Protein AF-A0A3N5Z411-F1 (afdb_monomer_lite)

Secondary structure (DSSP, 8-state):
--SSTTHHHHHHHHHHHSTTTTT---EEEESHHHHHHHH-SGGGHHHHTSPPSSSEEEESSP-HHHHHHHHHHHHHHHH--

Radius of gyration: 13.92 Å; chains: 1; bounding box: 26×29×36 Å

Foldseek 3Di:
DDPDQCVVQVVLVVLCPDPVNVPPAAEEEHQVVVVCVVVNCVVPVVCVVDDRSHPYYHYPPDDPVVVVVVVVVVVVVVVVD

Sequence (81 aa):
MMTTDTEGFDLAFKLKEDPQFKQLPIIMLTAFLDKVRTEGAGPFEFILGEQWPVEWLFEKPLDAKKLLAKIEAILKERRSA

Structure (mmCIF, N/CA/C/O backbone):
data_AF-A0A3N5Z411-F1
#
_entry.id   AF-A0A3N5Z411-F1
#
loop_
_atom_site.group_PDB
_atom_site.id
_atom_site.type_symbol
_atom_site.label_atom_id
_atom_site.label_alt_id
_atom_site.label_comp_id
_atom_site.label_asym_id
_atom_site.label_entity_id
_atom_site.label_seq_id
_atom_site.pdbx_PDB_ins_code
_atom_site.Cartn_x
_atom_site.Cartn_y
_atom_site.Cartn_z
_atom_site.occupancy
_atom_site.B_iso_or_equiv
_atom_site.auth_seq_id
_atom_site.auth_comp_id
_atom_site.auth_asym_id
_atom_site.auth_atom_id
_atom_site.pdbx_PDB_model_num
ATOM 1 N N . MET A 1 1 ? -6.098 8.071 -15.631 1.00 49.41 1 MET A N 1
ATOM 2 C CA . MET A 1 1 ? -4.641 7.815 -15.645 1.00 49.41 1 MET A CA 1
ATOM 3 C C . MET A 1 1 ? -4.020 8.765 -14.638 1.00 49.41 1 MET A C 1
ATOM 5 O O . MET A 1 1 ? -4.494 9.891 -14.587 1.00 49.41 1 MET A O 1
ATOM 9 N N . MET A 1 2 ? -3.072 8.315 -13.808 1.00 59.31 2 MET A N 1
ATOM 10 C CA . MET A 1 2 ? -2.280 9.248 -12.989 1.00 59.31 2 MET A CA 1
ATOM 11 C C . MET A 1 2 ? -1.328 10.031 -13.892 1.00 59.31 2 MET A C 1
ATOM 13 O O . MET A 1 2 ? -0.974 9.538 -14.968 1.00 59.31 2 MET A O 1
ATOM 17 N N . THR A 1 3 ? -0.955 11.237 -13.471 1.00 65.44 3 THR A N 1
ATOM 18 C CA . THR A 1 3 ? -0.125 12.141 -14.283 1.00 65.44 3 THR A CA 1
ATOM 19 C C . THR A 1 3 ? 1.359 11.793 -14.154 1.00 65.44 3 THR A C 1
ATOM 21 O O . THR A 1 3 ? 2.116 11.965 -15.108 1.00 65.44 3 THR A O 1
ATOM 24 N N . THR A 1 4 ? 1.766 11.247 -13.003 1.00 71.62 4 THR A N 1
ATOM 25 C CA . THR A 1 4 ? 3.122 10.745 -12.737 1.00 71.62 4 THR A CA 1
ATOM 26 C C . THR A 1 4 ? 3.073 9.397 -12.010 1.00 71.62 4 THR A C 1
ATOM 28 O O . TH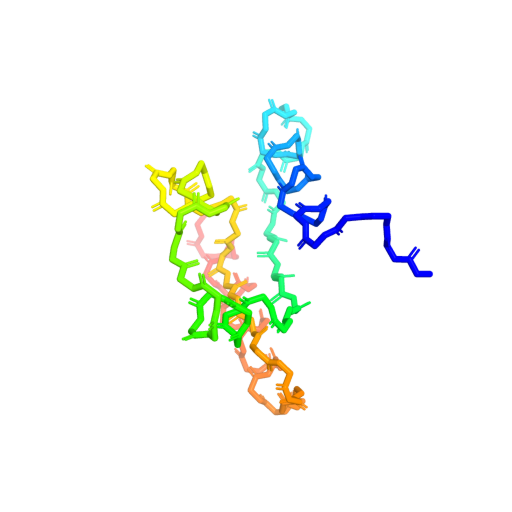R A 1 4 ? 2.068 9.036 -11.396 1.00 71.62 4 THR A O 1
ATOM 31 N N . ASP A 1 5 ? 4.171 8.639 -12.061 1.00 73.69 5 ASP A N 1
ATOM 32 C CA . ASP A 1 5 ? 4.287 7.335 -11.386 1.00 73.69 5 ASP A CA 1
ATOM 33 C C . ASP A 1 5 ? 4.370 7.432 -9.856 1.00 73.69 5 ASP A C 1
ATOM 35 O O . ASP A 1 5 ? 4.259 6.422 -9.157 1.00 73.69 5 ASP A O 1
ATOM 39 N N . THR A 1 6 ? 4.562 8.646 -9.340 1.00 80.88 6 THR A N 1
ATOM 40 C CA . THR A 1 6 ? 4.855 8.929 -7.933 1.00 80.88 6 THR A CA 1
ATOM 41 C C . THR A 1 6 ? 3.722 9.642 -7.207 1.00 80.88 6 THR A C 1
ATOM 43 O O . THR A 1 6 ? 3.743 9.715 -5.984 1.00 80.88 6 THR A O 1
ATOM 46 N N . GLU A 1 7 ? 2.691 10.091 -7.927 1.00 86.00 7 GLU A N 1
ATOM 47 C CA . GLU A 1 7 ? 1.582 10.893 -7.391 1.00 86.00 7 GLU A CA 1
ATOM 48 C C . GLU A 1 7 ? 0.873 10.212 -6.202 1.00 86.00 7 GLU A C 1
ATOM 50 O O . GLU A 1 7 ? 0.451 10.863 -5.245 1.00 86.00 7 GLU A O 1
ATOM 55 N N . GLY A 1 8 ? 0.795 8.876 -6.214 1.00 88.00 8 GLY A N 1
ATOM 56 C CA . GLY A 1 8 ? 0.264 8.096 -5.093 1.00 88.00 8 GLY A CA 1
ATOM 57 C C . GLY A 1 8 ? 1.113 8.179 -3.817 1.00 88.00 8 GLY A C 1
ATOM 58 O O . GLY A 1 8 ? 0.555 8.157 -2.719 1.00 88.00 8 GLY A O 1
ATOM 59 N N . PHE A 1 9 ? 2.438 8.294 -3.943 1.00 87.75 9 PHE A N 1
ATOM 60 C CA . PHE A 1 9 ? 3.347 8.514 -2.813 1.00 87.75 9 PHE A CA 1
ATOM 61 C C . PHE A 1 9 ? 3.236 9.940 -2.297 1.00 87.75 9 PHE A C 1
ATOM 63 O O . PHE A 1 9 ? 3.065 10.121 -1.094 1.00 87.75 9 PHE A O 1
ATOM 70 N N . ASP A 1 10 ? 3.217 10.928 -3.192 1.00 88.62 10 ASP A N 1
ATOM 71 C CA . ASP A 1 10 ? 3.065 12.340 -2.823 1.00 88.62 10 ASP A CA 1
ATOM 72 C C . ASP A 1 10 ? 1.777 12.573 -2.016 1.00 88.62 10 ASP A C 1
ATOM 74 O O . ASP A 1 10 ? 1.768 13.296 -1.018 1.00 88.62 10 ASP A O 1
ATOM 78 N N . LEU A 1 11 ? 0.677 11.922 -2.412 1.00 91.06 11 LEU A N 1
ATOM 79 C CA . LEU A 1 11 ? -0.574 11.952 -1.657 1.00 91.06 11 LEU A CA 1
ATOM 80 C C . LEU A 1 11 ? -0.435 11.282 -0.283 1.00 91.06 11 LEU A C 1
ATOM 82 O O . LEU A 1 11 ? -0.924 11.820 0.710 1.00 91.06 11 LEU A O 1
ATOM 86 N N . ALA A 1 12 ? 0.210 10.116 -0.214 1.00 92.00 12 ALA A N 1
ATOM 87 C CA . ALA A 1 12 ? 0.397 9.403 1.045 1.00 92.00 12 ALA A CA 1
ATOM 88 C C . ALA A 1 12 ? 1.233 10.219 2.045 1.00 92.00 12 ALA A C 1
ATOM 90 O O . ALA A 1 12 ? 0.856 10.294 3.214 1.00 92.00 12 ALA A O 1
ATOM 91 N N . PHE A 1 13 ? 2.298 10.888 1.589 1.00 90.56 13 PHE A N 1
ATOM 92 C CA . PHE A 1 13 ? 3.081 11.809 2.417 1.00 90.56 13 PHE A CA 1
ATOM 93 C C . PHE A 1 13 ? 2.221 12.955 2.956 1.00 90.56 13 PHE A C 1
ATOM 95 O O . PHE A 1 13 ? 2.140 13.132 4.171 1.00 90.56 13 PHE A O 1
ATOM 102 N N . LYS A 1 14 ? 1.469 13.646 2.088 1.00 92.56 14 LYS A N 1
ATOM 103 C CA . LYS A 1 14 ? 0.570 14.740 2.505 1.00 92.56 14 LYS A CA 1
ATOM 104 C C . LYS A 1 14 ? -0.459 14.298 3.550 1.00 92.56 14 LYS A C 1
ATOM 106 O O . LYS A 1 14 ? -0.719 15.021 4.506 1.00 92.56 14 LYS A O 1
ATOM 111 N N . LEU A 1 15 ? -1.028 13.099 3.401 1.00 94.31 15 LEU A N 1
ATOM 112 C CA . LEU A 1 15 ? -1.970 12.544 4.380 1.00 94.31 15 LEU A CA 1
ATOM 113 C C . LEU A 1 15 ? -1.306 12.241 5.732 1.00 94.31 15 LEU A C 1
ATOM 115 O O . LEU A 1 15 ? -1.958 12.348 6.766 1.00 94.31 15 LEU A O 1
ATOM 119 N N . LYS A 1 16 ? -0.027 11.855 5.753 1.00 90.88 16 LYS A N 1
ATOM 120 C CA . LYS A 1 16 ? 0.702 11.611 7.007 1.00 90.88 16 LYS A CA 1
ATOM 121 C C . LYS A 1 16 ? 1.111 12.901 7.720 1.00 90.88 16 LYS A C 1
ATOM 123 O O . LYS A 1 16 ? 1.200 12.895 8.950 1.00 90.88 16 LYS A O 1
ATOM 128 N N . GLU A 1 17 ? 1.332 13.980 6.976 1.00 91.75 17 GLU A N 1
ATOM 129 C CA . GLU A 1 17 ? 1.629 15.309 7.523 1.00 91.75 17 GLU A CA 1
ATOM 130 C C . GLU A 1 17 ? 0.394 15.991 8.126 1.00 91.75 17 GLU A C 1
ATOM 132 O O . GLU A 1 17 ? 0.517 16.715 9.116 1.00 91.75 17 GLU A O 1
ATOM 137 N N . ASP A 1 18 ? -0.799 15.731 7.583 1.00 95.31 18 ASP A N 1
ATOM 138 C CA . ASP A 1 18 ? -2.052 16.276 8.104 1.00 95.31 18 ASP A CA 1
ATOM 139 C C . ASP A 1 18 ? -2.431 15.620 9.454 1.00 95.31 18 ASP A C 1
ATOM 141 O O . ASP A 1 18 ? -2.679 14.408 9.508 1.00 95.31 18 ASP A O 1
ATOM 145 N N . PRO A 1 19 ? -2.547 16.385 10.563 1.00 94.69 19 PRO A N 1
ATOM 146 C CA . PRO A 1 19 ? -2.942 15.853 11.868 1.00 94.69 19 PRO A CA 1
ATOM 147 C C . PRO A 1 19 ? -4.266 15.079 11.858 1.00 94.69 19 PRO A C 1
ATOM 149 O O . PRO A 1 19 ? -4.422 14.141 12.644 1.00 94.69 19 PRO A O 1
ATOM 152 N N . GLN A 1 20 ? -5.200 15.437 10.972 1.00 96.56 20 GLN A N 1
ATOM 153 C CA . GLN A 1 20 ? -6.491 14.764 10.828 1.00 96.56 20 GLN A CA 1
ATOM 154 C C . GLN A 1 20 ? -6.339 13.335 10.285 1.00 96.56 20 GLN A C 1
ATOM 156 O O . GLN A 1 20 ? -7.104 12.445 10.658 1.00 96.56 20 GLN A O 1
ATOM 161 N N . PHE A 1 21 ? -5.345 13.101 9.426 1.00 95.38 21 PHE A N 1
ATOM 162 C CA . PHE A 1 21 ? -5.134 11.826 8.733 1.00 95.38 21 PHE A CA 1
ATOM 163 C C . PHE A 1 21 ? -3.857 11.101 9.156 1.00 95.38 21 PHE A C 1
ATOM 165 O O . PHE A 1 21 ? -3.615 9.981 8.708 1.00 95.38 21 PHE A O 1
ATOM 172 N N . LYS A 1 22 ? -3.083 11.662 10.088 1.00 90.44 22 LYS A N 1
ATOM 173 C CA . LYS A 1 22 ? -1.836 11.084 10.609 1.00 90.44 22 LYS A CA 1
ATOM 174 C C . LYS A 1 22 ? -1.973 9.617 11.024 1.00 90.44 22 LYS A C 1
ATOM 176 O O . LYS A 1 22 ? -1.073 8.804 10.806 1.00 90.44 22 LYS A O 1
ATOM 181 N N . GLN A 1 23 ? -3.123 9.263 11.597 1.00 91.19 23 GLN A N 1
ATOM 182 C CA . GLN A 1 23 ? -3.425 7.901 12.028 1.00 91.19 23 GLN A CA 1
ATOM 183 C C . GLN A 1 23 ? -4.125 7.051 10.963 1.00 91.19 23 GLN A C 1
ATOM 185 O O .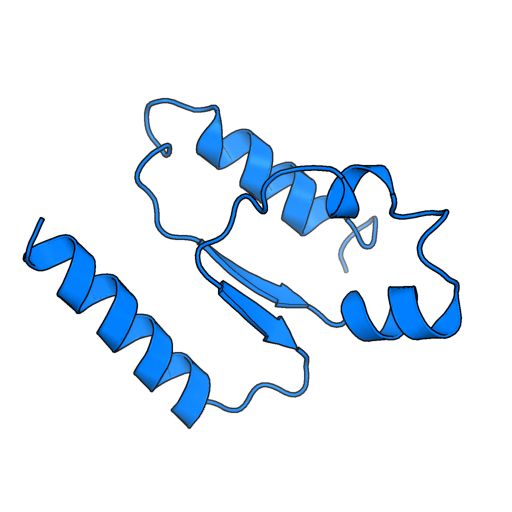 GLN A 1 23 ? -4.403 5.894 11.239 1.00 91.19 23 GLN A O 1
ATOM 190 N N . LEU A 1 24 ? -4.411 7.538 9.760 1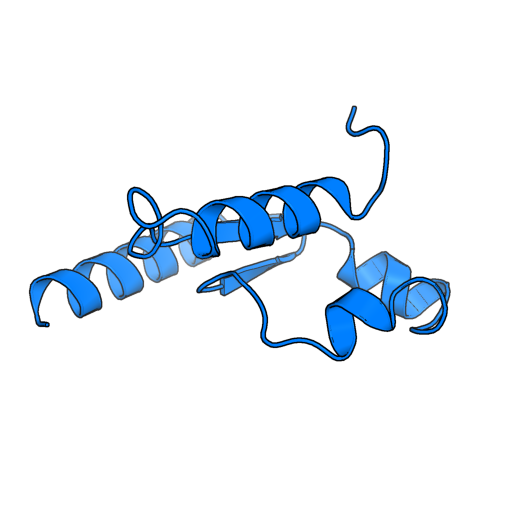.00 93.50 24 LEU A N 1
ATOM 191 C CA . LEU A 1 24 ? -5.045 6.733 8.718 1.00 93.50 24 LEU A CA 1
ATOM 192 C C . LEU A 1 24 ? -4.067 5.635 8.240 1.00 93.50 24 LEU A C 1
ATOM 194 O O . LEU A 1 24 ? -2.950 5.965 7.819 1.00 93.50 24 LEU A O 1
ATOM 198 N N . PRO A 1 25 ? -4.425 4.336 8.313 1.00 93.50 25 PRO A N 1
ATOM 199 C CA . PRO A 1 25 ? -3.643 3.289 7.669 1.00 93.50 25 PRO A CA 1
ATOM 200 C C . PRO A 1 25 ? -3.784 3.404 6.152 1.00 93.50 25 PRO A C 1
ATOM 202 O O . PRO A 1 25 ? -4.894 3.484 5.627 1.00 93.50 25 PRO A O 1
ATOM 205 N N . ILE A 1 26 ? -2.656 3.377 5.449 1.00 94.75 26 ILE A N 1
ATOM 206 C CA . ILE A 1 26 ? -2.611 3.477 3.990 1.00 94.75 26 ILE A CA 1
ATOM 207 C C . ILE A 1 26 ? -1.977 2.196 3.454 1.00 94.75 26 ILE A C 1
ATOM 209 O O . ILE A 1 26 ? -0.904 1.797 3.902 1.00 94.75 26 ILE A O 1
ATOM 213 N N . ILE A 1 27 ? -2.644 1.558 2.495 1.00 93.69 27 ILE A N 1
ATOM 214 C CA . ILE A 1 27 ? -2.095 0.457 1.701 1.00 93.69 27 ILE A CA 1
ATOM 215 C C . ILE A 1 27 ? -1.975 0.961 0.271 1.00 93.69 27 ILE A C 1
ATOM 217 O O . ILE A 1 27 ? -2.951 1.460 -0.292 1.00 93.69 27 ILE A O 1
ATOM 221 N N . MET A 1 28 ? -0.802 0.800 -0.330 1.00 91.56 28 MET A N 1
ATOM 222 C CA . MET A 1 28 ? -0.577 1.191 -1.715 1.00 91.56 28 MET A CA 1
ATOM 223 C C . MET A 1 28 ? -0.608 -0.017 -2.644 1.00 91.56 28 MET A C 1
ATOM 225 O O . MET A 1 28 ? -0.026 -1.050 -2.337 1.00 91.56 28 MET A O 1
ATOM 229 N N . LEU A 1 29 ? -1.246 0.123 -3.805 1.00 91.19 29 LEU A N 1
ATOM 230 C CA . LEU A 1 29 ? -1.171 -0.847 -4.896 1.00 91.19 29 LEU A CA 1
ATOM 231 C C . LEU A 1 29 ? -0.479 -0.202 -6.096 1.00 91.19 29 LEU A C 1
ATOM 233 O O . LEU A 1 29 ? -1.026 0.725 -6.695 1.00 91.19 29 LEU A O 1
ATOM 237 N N . THR A 1 30 ? 0.685 -0.709 -6.488 1.00 86.88 30 THR A N 1
ATOM 238 C CA . THR A 1 30 ? 1.515 -0.063 -7.509 1.00 86.88 30 THR A CA 1
ATOM 239 C C . THR A 1 30 ? 2.219 -1.063 -8.429 1.00 86.88 30 THR A C 1
ATOM 241 O O . THR A 1 30 ? 2.363 -2.232 -8.096 1.00 86.88 30 THR A O 1
ATOM 244 N N . ALA A 1 31 ? 2.623 -0.605 -9.614 1.00 85.19 31 ALA A N 1
ATOM 245 C CA . ALA A 1 31 ? 3.578 -1.296 -10.495 1.00 85.19 31 ALA A CA 1
ATOM 246 C C . ALA A 1 31 ? 4.947 -0.581 -10.494 1.00 85.19 31 ALA A C 1
ATOM 248 O O . ALA A 1 31 ? 5.794 -0.801 -11.349 1.00 85.19 31 ALA A O 1
ATOM 249 N N . PHE A 1 32 ? 5.142 0.335 -9.546 1.00 82.25 32 PHE A N 1
ATOM 250 C CA . PHE A 1 32 ? 6.339 1.153 -9.414 1.00 82.25 32 PHE A CA 1
ATOM 251 C C . PHE A 1 32 ? 7.605 0.330 -9.165 1.00 82.25 32 PHE A C 1
ATOM 253 O O . PHE A 1 32 ? 8.662 0.676 -9.677 1.00 82.25 32 PHE A O 1
ATOM 260 N N . LEU A 1 33 ? 7.507 -0.774 -8.416 1.00 80.44 33 LEU A N 1
ATOM 261 C CA . LEU A 1 33 ? 8.667 -1.622 -8.133 1.00 80.44 33 LEU A CA 1
ATOM 262 C C . LEU A 1 33 ? 9.236 -2.255 -9.408 1.00 80.44 33 LEU A C 1
ATOM 264 O O . LEU A 1 33 ? 10.455 -2.313 -9.557 1.00 80.44 33 LEU A O 1
ATOM 268 N N . ASP A 1 34 ? 8.381 -2.654 -10.351 1.00 83.19 34 ASP A N 1
ATOM 269 C CA . ASP A 1 34 ? 8.819 -3.072 -11.684 1.00 83.19 34 ASP A CA 1
ATOM 270 C C . ASP A 1 34 ? 9.583 -1.963 -12.414 1.00 83.19 34 ASP A C 1
ATOM 272 O O . ASP A 1 34 ? 10.658 -2.229 -12.948 1.00 83.19 34 ASP A O 1
ATOM 276 N N . LYS A 1 35 ? 9.107 -0.711 -12.358 1.00 77.69 35 LYS A N 1
ATOM 277 C CA . LYS A 1 35 ? 9.796 0.434 -12.980 1.00 77.69 35 LYS A CA 1
ATOM 278 C C . LYS A 1 35 ? 11.165 0.703 -12.370 1.00 77.69 35 LYS A C 1
ATOM 280 O O . LYS A 1 35 ? 12.134 0.881 -13.099 1.00 77.69 35 LYS A O 1
ATOM 285 N N . VAL A 1 36 ? 11.275 0.652 -11.043 1.00 81.88 36 VAL A N 1
ATOM 286 C CA . VAL A 1 36 ? 12.564 0.785 -10.343 1.00 81.88 36 VAL A CA 1
ATOM 287 C C . VAL A 1 36 ? 13.533 -0.322 -10.770 1.00 81.88 36 VAL A C 1
ATOM 289 O O . VAL A 1 36 ? 14.723 -0.066 -10.945 1.00 81.88 36 VAL A O 1
ATOM 292 N N . ARG A 1 37 ? 13.040 -1.551 -10.975 1.00 82.06 37 ARG A N 1
ATOM 293 C CA . ARG A 1 37 ? 13.867 -2.671 -11.451 1.00 82.06 37 ARG A CA 1
ATOM 294 C C . ARG A 1 37 ? 14.335 -2.493 -12.896 1.00 82.06 37 ARG A C 1
ATOM 296 O O . ARG A 1 37 ? 15.443 -2.923 -13.208 1.00 82.06 37 ARG A O 1
ATOM 303 N N . THR A 1 38 ? 13.525 -1.886 -13.763 1.00 82.94 38 THR A N 1
ATOM 304 C CA . THR A 1 38 ? 13.856 -1.712 -15.187 1.00 82.94 38 THR A CA 1
ATOM 305 C C . THR A 1 38 ? 14.653 -0.446 -15.487 1.00 82.94 38 THR A C 1
ATOM 307 O O . THR A 1 38 ? 15.522 -0.473 -16.352 1.00 82.94 38 THR A O 1
ATOM 310 N N . GLU A 1 39 ? 14.363 0.654 -14.796 1.00 80.44 39 GLU A N 1
ATOM 311 C CA . GLU A 1 39 ? 14.919 1.990 -15.071 1.00 80.44 39 GLU A CA 1
ATOM 312 C C . GLU A 1 39 ? 16.000 2.400 -14.055 1.00 80.44 39 GLU A C 1
ATOM 314 O O . GLU A 1 39 ? 16.749 3.349 -14.285 1.00 80.44 39 GLU A O 1
ATOM 319 N N . GLY A 1 40 ? 16.126 1.652 -12.955 1.00 74.44 40 GLY A N 1
ATOM 320 C CA . GLY A 1 40 ? 17.035 1.942 -11.851 1.00 74.44 40 GLY A CA 1
ATOM 321 C C . GLY A 1 40 ? 16.420 2.870 -10.799 1.00 74.44 40 GLY A C 1
ATOM 322 O O . GLY A 1 40 ? 15.395 3.512 -11.010 1.00 74.44 40 GLY A O 1
ATOM 323 N N . ALA A 1 41 ? 17.060 2.940 -9.630 1.00 71.31 41 ALA A N 1
ATOM 324 C CA . ALA A 1 41 ? 16.582 3.731 -8.492 1.00 71.31 41 ALA A CA 1
ATOM 325 C C . ALA A 1 41 ? 16.708 5.253 -8.686 1.00 71.31 41 ALA A C 1
ATOM 327 O O . ALA A 1 41 ? 16.018 5.992 -7.995 1.00 71.31 41 ALA A O 1
ATOM 328 N N . GLY A 1 42 ? 17.550 5.721 -9.616 1.00 71.19 42 GLY A N 1
ATOM 329 C CA . GLY A 1 42 ? 17.920 7.136 -9.772 1.00 71.19 42 GLY A CA 1
ATOM 330 C C . GLY A 1 42 ? 16.735 8.107 -9.886 1.00 71.19 42 GLY A C 1
ATOM 331 O O . GLY A 1 42 ? 16.639 9.026 -9.076 1.00 71.19 42 GLY A O 1
ATOM 332 N N . PRO A 1 43 ? 15.777 7.896 -10.810 1.00 65.88 43 PRO A N 1
ATOM 333 C CA . PRO A 1 43 ? 14.583 8.744 -10.928 1.00 65.88 43 PRO A CA 1
ATOM 334 C C . PRO A 1 43 ? 13.668 8.736 -9.690 1.00 65.88 43 PRO A C 1
ATOM 336 O O . PRO A 1 43 ? 12.729 9.523 -9.611 1.00 65.88 43 PRO A O 1
ATOM 339 N N . PHE A 1 44 ? 13.923 7.838 -8.737 1.00 69.81 44 PHE A N 1
ATOM 340 C CA . PHE A 1 44 ? 13.039 7.482 -7.633 1.00 69.81 44 PHE A CA 1
ATOM 341 C C . PHE A 1 44 ? 13.726 7.541 -6.259 1.00 69.81 44 PHE A C 1
ATOM 343 O O . PHE A 1 44 ? 13.127 7.147 -5.256 1.00 69.81 44 PHE A O 1
ATOM 350 N N . GLU A 1 45 ? 14.965 8.037 -6.189 1.00 70.88 45 GLU A N 1
ATOM 351 C CA . GLU A 1 45 ? 15.759 8.091 -4.953 1.00 70.88 45 GLU A CA 1
ATOM 352 C C . GLU A 1 45 ? 15.050 8.859 -3.837 1.00 70.88 45 GLU A C 1
ATOM 354 O O . GLU A 1 45 ? 15.132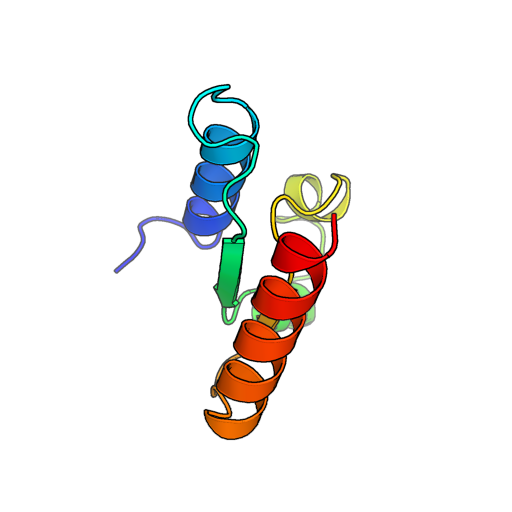 8.461 -2.679 1.00 70.88 45 GLU A O 1
ATOM 359 N N . PHE A 1 46 ? 14.290 9.900 -4.180 1.00 70.31 46 PHE A N 1
ATOM 360 C CA . PHE A 1 46 ? 13.528 10.684 -3.209 1.00 70.31 46 PHE A CA 1
ATOM 361 C C . PHE A 1 46 ? 12.447 9.864 -2.481 1.00 70.31 46 PHE A C 1
ATOM 363 O O . PHE A 1 46 ? 12.159 10.138 -1.326 1.00 70.31 46 PHE A O 1
ATOM 370 N N . ILE A 1 47 ? 11.886 8.824 -3.112 1.00 70.19 47 ILE A N 1
ATOM 371 C CA . ILE A 1 47 ? 10.916 7.916 -2.469 1.00 70.19 47 ILE A CA 1
ATOM 372 C C . ILE A 1 47 ? 11.647 6.838 -1.672 1.00 70.19 47 ILE A C 1
ATOM 374 O O . ILE A 1 47 ? 11.228 6.477 -0.576 1.00 70.19 47 ILE A O 1
ATOM 378 N N . LEU A 1 48 ? 12.735 6.302 -2.229 1.00 68.50 48 LEU A N 1
ATOM 379 C CA . LEU A 1 48 ? 13.481 5.192 -1.632 1.00 68.50 48 LEU A CA 1
ATOM 380 C C . LEU A 1 48 ? 14.328 5.617 -0.422 1.00 68.50 48 LEU A C 1
ATOM 382 O O . LEU A 1 48 ? 14.628 4.779 0.427 1.00 68.50 48 LEU A O 1
ATOM 386 N N . GLY A 1 49 ? 14.724 6.891 -0.356 1.00 66.38 49 GLY A N 1
ATOM 387 C CA . GLY A 1 49 ? 15.494 7.471 0.744 1.00 66.38 49 GLY A CA 1
ATOM 388 C C . GLY A 1 49 ? 14.658 7.889 1.956 1.00 66.38 49 GLY A C 1
ATOM 389 O O . GLY A 1 49 ? 15.225 8.135 3.020 1.00 66.38 49 GLY A O 1
ATOM 390 N N . GLU A 1 50 ? 13.331 7.950 1.826 1.00 68.12 50 GLU A N 1
ATOM 391 C CA . GLU A 1 50 ? 12.423 8.330 2.909 1.00 68.12 50 GLU A CA 1
ATOM 392 C C . GLU A 1 50 ? 11.792 7.119 3.611 1.00 68.12 50 GLU A C 1
ATOM 394 O O . GLU A 1 50 ? 11.764 5.995 3.101 1.00 68.12 50 GLU A O 1
ATOM 399 N N . GLN A 1 51 ? 11.260 7.339 4.820 1.00 75.50 51 GLN A N 1
ATOM 400 C CA . GLN A 1 51 ? 10.394 6.337 5.435 1.00 75.50 51 GLN A CA 1
ATOM 401 C C . GLN A 1 51 ? 9.097 6.237 4.635 1.00 75.50 51 GLN A C 1
ATOM 403 O O . GLN A 1 51 ? 8.406 7.230 4.423 1.00 75.50 51 GLN A O 1
ATOM 408 N N . TRP A 1 52 ? 8.746 5.019 4.227 1.00 80.19 52 TRP A N 1
ATOM 409 C CA . TRP A 1 52 ? 7.535 4.769 3.455 1.00 80.19 52 TRP A CA 1
ATOM 410 C C . TRP A 1 52 ? 6.287 5.279 4.203 1.00 80.19 52 TRP A C 1
ATOM 412 O O . TRP A 1 52 ? 6.042 4.849 5.333 1.00 80.19 52 TRP A O 1
ATOM 422 N N . PRO A 1 53 ? 5.441 6.124 3.582 1.00 86.81 53 PRO A N 1
ATOM 423 C CA . PRO A 1 53 ? 4.275 6.728 4.238 1.00 86.81 53 PRO A CA 1
ATOM 424 C C . PRO A 1 53 ? 3.078 5.763 4.359 1.00 86.81 53 PRO A C 1
ATOM 426 O O . PRO A 1 53 ? 1.953 6.178 4.647 1.00 86.81 53 PRO A O 1
ATOM 429 N N . VAL A 1 54 ? 3.291 4.468 4.114 1.00 90.12 54 VAL A N 1
ATOM 430 C CA . VAL A 1 54 ? 2.251 3.439 3.997 1.00 90.12 54 VAL A CA 1
ATOM 431 C C . VAL A 1 54 ? 2.561 2.236 4.882 1.00 90.12 54 VAL A C 1
ATOM 433 O O . VAL A 1 54 ? 3.715 1.883 5.088 1.00 90.12 54 VAL A O 1
ATOM 436 N N . GLU A 1 55 ? 1.515 1.566 5.363 1.00 91.69 55 GLU A N 1
ATOM 437 C CA . GLU A 1 55 ? 1.623 0.359 6.201 1.00 91.69 55 GLU A CA 1
ATOM 438 C C . GLU A 1 55 ? 2.038 -0.866 5.379 1.00 91.69 55 GLU A C 1
ATOM 440 O O . GLU A 1 55 ? 2.576 -1.855 5.888 1.00 91.69 55 GLU A O 1
ATOM 445 N N . TRP A 1 56 ? 1.699 -0.845 4.088 1.00 91.62 56 TRP A N 1
ATOM 446 C CA . TRP A 1 56 ? 2.026 -1.913 3.165 1.00 91.62 56 TRP A CA 1
ATOM 447 C C . TRP A 1 56 ? 1.942 -1.462 1.714 1.00 91.62 56 TRP A C 1
ATOM 449 O O . TRP A 1 56 ? 1.146 -0.590 1.355 1.00 91.62 56 TRP A O 1
ATOM 459 N N . LEU A 1 57 ? 2.708 -2.143 0.871 1.00 90.69 57 LEU A N 1
ATOM 460 C CA . LEU A 1 57 ? 2.702 -1.964 -0.566 1.00 90.69 57 LEU A CA 1
ATOM 461 C C . LEU A 1 57 ? 2.462 -3.313 -1.248 1.00 90.69 57 LEU A C 1
ATOM 463 O O . LEU A 1 57 ? 3.117 -4.311 -0.951 1.00 90.69 57 LEU A O 1
ATOM 467 N N . PHE A 1 58 ? 1.495 -3.342 -2.156 1.00 92.00 58 PHE A N 1
ATOM 468 C CA . PHE A 1 58 ? 1.222 -4.458 -3.044 1.00 92.00 58 PHE A CA 1
ATOM 469 C C . PHE A 1 58 ? 1.692 -4.130 -4.451 1.00 9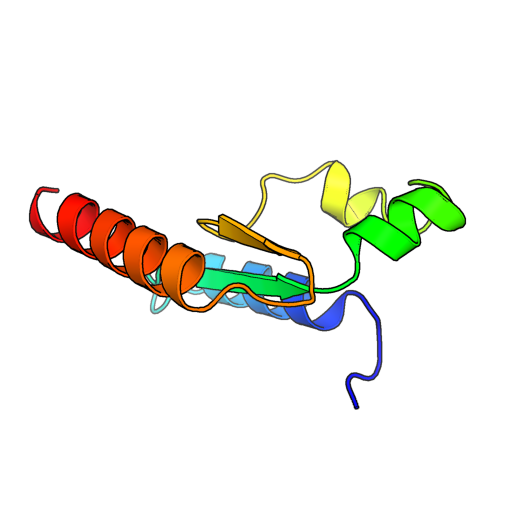2.00 58 PHE A C 1
ATOM 471 O O . PHE A 1 58 ? 1.430 -3.048 -4.980 1.00 92.00 58 PHE A O 1
ATOM 478 N N . GLU A 1 59 ? 2.332 -5.113 -5.065 1.00 89.69 59 GLU A N 1
ATOM 479 C CA . GLU A 1 59 ? 2.628 -5.098 -6.484 1.00 89.69 59 GLU A CA 1
ATOM 480 C C . GLU A 1 59 ? 1.462 -5.678 -7.288 1.00 89.69 59 GLU A C 1
ATOM 482 O O . GLU A 1 59 ? 0.729 -6.551 -6.812 1.00 89.69 59 GLU A O 1
ATOM 487 N N . LYS A 1 60 ? 1.265 -5.171 -8.505 1.00 88.75 60 LYS A N 1
ATOM 488 C CA . LYS A 1 60 ? 0.292 -5.725 -9.450 1.00 88.75 60 LYS A CA 1
ATOM 489 C C . LYS A 1 60 ? 0.909 -6.917 -10.208 1.00 88.75 60 LYS A C 1
ATOM 491 O O . LYS A 1 60 ? 2.079 -6.848 -10.557 1.00 88.75 60 LYS A O 1
ATOM 496 N N . PRO A 1 61 ? 0.132 -7.964 -10.542 1.00 91.69 61 PRO A N 1
ATOM 497 C CA . PRO A 1 61 ? -1.297 -8.128 -10.282 1.00 91.69 61 PRO A CA 1
ATOM 498 C C . PRO A 1 61 ? -1.601 -8.452 -8.814 1.00 91.69 61 PRO A C 1
ATOM 500 O O . PRO A 1 61 ? -0.865 -9.165 -8.138 1.00 91.69 61 PRO A O 1
ATOM 503 N N . LEU A 1 62 ? -2.729 -7.929 -8.332 1.00 91.31 62 LEU A N 1
ATOM 504 C CA . LEU A 1 62 ? -3.124 -8.055 -6.936 1.00 91.31 62 LEU A CA 1
ATOM 505 C C . LEU A 1 62 ? -3.751 -9.421 -6.644 1.00 91.31 62 LEU A C 1
ATOM 507 O O . LEU A 1 62 ? -4.773 -9.787 -7.223 1.00 91.31 62 LEU A O 1
ATOM 511 N N . ASP A 1 63 ? -3.203 -10.117 -5.653 1.00 94.38 63 ASP A N 1
ATOM 512 C CA . ASP A 1 63 ? -3.863 -11.259 -5.028 1.00 94.38 63 ASP A CA 1
ATOM 513 C C . ASP A 1 63 ? -4.858 -10.767 -3.965 1.00 94.38 63 ASP A C 1
ATOM 515 O O . ASP A 1 63 ? -4.474 -10.266 -2.903 1.00 94.38 63 ASP A O 1
ATOM 519 N N . ALA A 1 64 ? -6.152 -10.931 -4.246 1.00 94.69 64 ALA A N 1
ATOM 520 C CA . ALA A 1 64 ? -7.227 -10.499 -3.357 1.00 94.69 64 ALA A CA 1
ATOM 521 C C . ALA A 1 64 ? -7.178 -11.179 -1.978 1.00 94.69 64 ALA A C 1
ATOM 523 O O . ALA A 1 64 ? -7.487 -10.537 -0.975 1.00 94.69 64 ALA A O 1
ATOM 524 N N . LYS A 1 65 ? -6.748 -12.446 -1.891 1.00 96.81 65 LYS A N 1
ATOM 525 C CA . LYS A 1 65 ? -6.647 -13.152 -0.603 1.00 96.81 65 LYS A CA 1
ATOM 526 C C . LYS A 1 65 ? -5.543 -12.546 0.256 1.00 96.81 65 LYS A C 1
ATOM 528 O O . LYS A 1 65 ? -5.744 -12.341 1.451 1.00 96.81 65 LYS A O 1
ATOM 533 N N . LYS A 1 66 ? -4.404 -12.207 -0.356 1.00 95.44 66 LYS A N 1
ATOM 534 C CA . LYS A 1 66 ? -3.303 -11.523 0.342 1.00 95.44 66 LYS A CA 1
ATOM 535 C C . LYS A 1 66 ? -3.697 -10.114 0.779 1.00 95.44 66 LYS A C 1
ATOM 537 O O . LYS A 1 66 ? -3.343 -9.718 1.888 1.00 95.44 66 LYS A O 1
ATOM 542 N N . LEU A 1 67 ? -4.448 -9.383 -0.051 1.00 95.25 67 LEU A N 1
ATOM 543 C CA . LEU A 1 67 ? -4.965 -8.065 0.321 1.00 95.25 67 LEU A CA 1
ATOM 544 C C . LEU A 1 67 ? -5.859 -8.152 1.560 1.00 95.25 67 LEU A C 1
ATOM 546 O O . LEU A 1 67 ? -5.613 -7.445 2.534 1.00 95.25 67 LEU A O 1
ATOM 550 N N . LEU A 1 68 ? -6.864 -9.031 1.534 1.00 96.81 68 LEU A N 1
ATOM 551 C CA . LEU A 1 68 ? -7.808 -9.190 2.643 1.00 96.81 68 LEU A CA 1
ATOM 552 C C . LEU A 1 68 ? -7.090 -9.577 3.938 1.00 96.81 68 LEU A C 1
ATOM 554 O O . LEU A 1 68 ? -7.280 -8.914 4.955 1.00 96.81 68 LEU A O 1
ATOM 558 N N . ALA A 1 69 ? -6.182 -10.556 3.878 1.00 96.81 69 ALA A N 1
ATOM 559 C CA . ALA A 1 69 ? -5.396 -10.965 5.040 1.00 96.81 69 ALA A CA 1
ATOM 560 C C . ALA A 1 69 ? -4.577 -9.803 5.632 1.00 96.81 69 ALA A C 1
ATOM 562 O O . ALA A 1 69 ? -4.471 -9.666 6.853 1.00 96.81 69 ALA A O 1
ATOM 563 N N . LYS A 1 70 ? -4.011 -8.934 4.783 1.00 96.06 70 LYS A N 1
ATOM 564 C CA . LYS A 1 70 ? -3.235 -7.781 5.252 1.00 96.06 70 LYS A CA 1
ATOM 565 C C . LYS A 1 70 ? -4.120 -6.689 5.853 1.00 96.06 70 LYS A C 1
ATOM 567 O O . LYS A 1 70 ? -3.743 -6.122 6.878 1.00 96.06 70 LYS A O 1
ATOM 572 N N . ILE A 1 71 ? -5.286 -6.420 5.262 1.00 95.69 71 ILE A N 1
ATOM 573 C CA . ILE A 1 71 ? -6.275 -5.484 5.821 1.00 95.69 71 ILE A CA 1
ATOM 574 C C . ILE A 1 71 ? -6.716 -5.956 7.210 1.00 95.69 71 ILE A C 1
ATOM 576 O O . ILE A 1 71 ? -6.686 -5.174 8.159 1.00 95.69 71 ILE A O 1
ATOM 580 N N . GLU A 1 72 ? -7.068 -7.235 7.353 1.00 96.56 72 GLU A N 1
ATOM 581 C CA . GLU A 1 72 ? -7.470 -7.815 8.638 1.00 96.56 72 GLU A CA 1
ATOM 582 C C . GLU A 1 72 ? -6.376 -7.677 9.702 1.00 96.56 72 GLU A C 1
ATOM 584 O O . GLU A 1 72 ? -6.668 -7.293 10.837 1.00 96.56 72 GLU A O 1
ATOM 589 N N . ALA A 1 73 ? -5.116 -7.932 9.336 1.00 95.88 73 ALA A N 1
ATOM 590 C CA . ALA A 1 73 ? -3.980 -7.781 10.240 1.00 95.88 73 ALA A CA 1
ATOM 591 C C . ALA A 1 73 ? -3.814 -6.330 10.728 1.00 95.88 73 ALA A C 1
ATOM 593 O O . ALA A 1 73 ? -3.738 -6.107 11.936 1.00 95.88 73 ALA A O 1
ATOM 594 N N . ILE A 1 74 ? -3.841 -5.352 9.812 1.00 94.56 74 ILE A N 1
ATOM 595 C CA . ILE A 1 74 ? -3.701 -3.921 10.140 1.00 94.56 74 ILE A CA 1
ATOM 596 C C . ILE A 1 74 ? -4.846 -3.450 11.048 1.00 94.56 74 ILE A C 1
ATOM 598 O O . ILE A 1 74 ? -4.622 -2.742 12.031 1.00 94.56 74 ILE A O 1
ATOM 602 N N . LEU A 1 75 ? -6.085 -3.854 10.752 1.00 94.19 75 LEU A N 1
ATOM 603 C CA . LEU A 1 75 ? -7.241 -3.486 11.573 1.00 94.19 75 LEU A CA 1
ATOM 604 C C . LEU A 1 75 ? -7.195 -4.137 12.962 1.00 94.19 75 LEU A C 1
ATOM 606 O O . LEU A 1 75 ? -7.606 -3.519 13.945 1.00 94.19 75 LEU A O 1
ATOM 610 N N . LYS A 1 76 ? -6.698 -5.375 13.066 1.00 95.38 76 LYS A N 1
ATOM 611 C CA . LYS A 1 76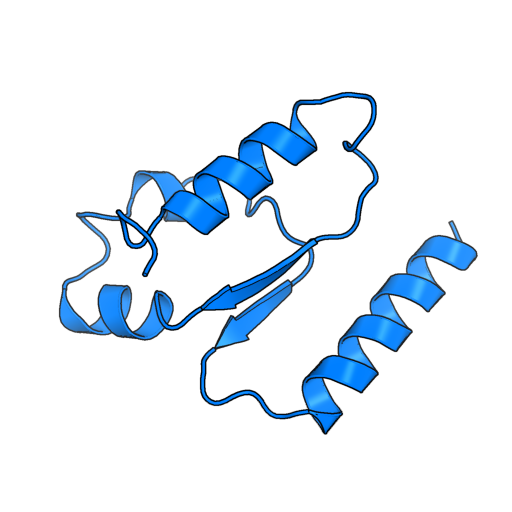 ? -6.555 -6.078 14.348 1.00 95.38 76 LYS A CA 1
ATOM 612 C C . LYS A 1 76 ? -5.502 -5.421 15.239 1.00 95.38 76 LYS A C 1
ATOM 614 O O . LYS A 1 76 ? -5.767 -5.224 16.424 1.00 95.38 76 LYS A O 1
ATOM 619 N N . GLU A 1 77 ? -4.347 -5.077 14.677 1.00 91.44 77 GLU A N 1
ATOM 620 C CA . GLU A 1 77 ? -3.273 -4.372 15.383 1.00 91.44 77 GLU A CA 1
ATOM 621 C C . GLU A 1 77 ? -3.777 -3.046 15.961 1.00 91.44 77 GLU A C 1
ATOM 623 O O . GLU A 1 77 ? -3.656 -2.803 17.158 1.00 91.44 77 GLU A O 1
ATOM 628 N N . ARG A 1 78 ? -4.483 -2.255 15.146 1.00 87.00 78 ARG A N 1
ATOM 629 C CA . ARG A 1 78 ? -5.016 -0.944 15.548 1.00 87.00 78 ARG A CA 1
ATOM 630 C C . ARG A 1 78 ? -6.149 -0.986 16.561 1.00 87.00 78 ARG A C 1
ATOM 632 O O . ARG A 1 78 ? -6.347 -0.016 17.273 1.00 87.00 78 ARG A O 1
ATOM 639 N N . ARG A 1 79 ? -6.907 -2.080 16.630 1.00 86.31 79 ARG A N 1
ATOM 640 C CA . ARG A 1 79 ? -7.919 -2.264 17.683 1.00 86.31 79 ARG A CA 1
ATOM 641 C C . ARG A 1 79 ? -7.299 -2.652 19.030 1.00 86.31 79 ARG A C 1
ATOM 643 O O . ARG A 1 79 ? -7.992 -2.620 20.040 1.00 86.31 79 ARG A O 1
ATOM 650 N N . SER A 1 80 ? -6.037 -3.077 19.029 1.00 75.00 80 SER A N 1
ATOM 651 C CA . SER A 1 80 ? -5.330 -3.571 20.215 1.00 75.00 80 SER A CA 1
ATOM 652 C C . SER A 1 80 ? -4.359 -2.539 20.808 1.00 75.00 80 SER A C 1
ATOM 654 O O . SER A 1 80 ? -3.759 -2.825 21.842 1.00 75.00 80 SER A O 1
ATOM 656 N N . ALA A 1 81 ? -4.198 -1.387 20.148 1.00 58.59 81 ALA A N 1
ATOM 657 C CA . ALA A 1 81 ? -3.357 -0.252 20.530 1.00 58.59 81 ALA A CA 1
ATOM 658 C C . ALA A 1 81 ? -4.222 0.904 21.050 1.00 58.59 81 ALA A C 1
ATOM 660 O O . ALA A 1 81 ? -3.743 1.619 21.956 1.00 58.59 81 ALA A O 1
#

pLDDT: mean 85.22, std 10.85, range [49.41, 96.81]